Protein 3LDC (pdb70)

Nearest PDB structures (foldseek):
  4hz3-assembly1_B  TM=1.012E+00  e=2.417E-11  Methanothermobacter thermautotrophicus str. Delta H
  3ous-assembly1_A  TM=1.011E+00  e=2.417E-11  Methanothermobacter thermautotrophicus str. Delta H
  3ldc-assembly1_A  TM=1.012E+00  e=2.554E-11  Methanothermobacter thermautotrophicus str. Delta H
  3r65-assembly1_A  TM=1.011E+00  e=2.417E-11  Methanothermobacter thermautotrophicus str. Delta H
  6u6h-assembly1_A  TM=1.012E+00  e=9.119E-11  Methanothermobacter thermautotrophicus

Structure (mmCIF, N/CA/C/O backbone):
data_3LDC
#
_entry.id   3LDC
#
_cell.length_a   63.811
_cell.length_b   63.811
_cell.length_c   44.050
_cell.angle_alpha   90.00
_cell.angle_beta   90.00
_cell.angle_gamma   90.00
#
_symmetry.space_group_name_H-M   'P 4 21 2'
#
loop_
_entity.id
_entity.type
_entity.pdbx_description
1 polymer 'Calcium-gated potassium channel mthK'
2 non-polymer 'POTASSIUM ION'
3 water water
#
loop_
_atom_site.group_PDB
_a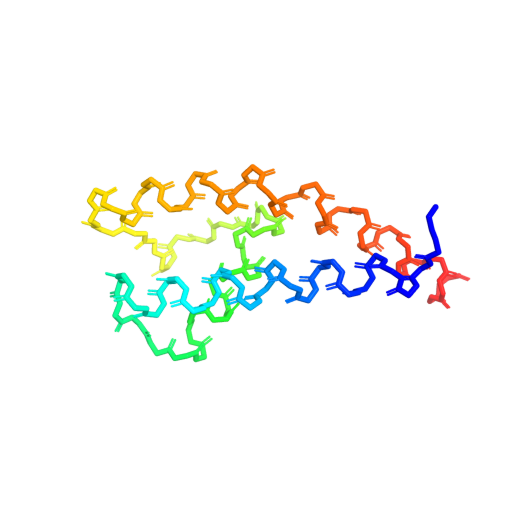tom_site.id
_atom_site.type_symbol
_atom_site.label_atom_id
_atom_site.label_alt_id
_atom_site.label_comp_id
_atom_site.label_asym_id
_atom_site.label_entity_id
_atom_site.label_seq_id
_atom_site.pdbx_PDB_ins_code
_atom_site.Cartn_x
_atom_site.Cartn_y
_atom_site.Cartn_z
_atom_site.occupancy
_atom_site.B_iso_or_equiv
_atom_site.auth_seq_id
_atom_site.auth_comp_id
_atom_site.auth_asym_id
_atom_site.auth_atom_id
_atom_site.pdbx_PDB_model_num
ATOM 1 N N . VAL A 1 1 ? 5.930 18.994 16.467 1.00 38.66 18 VAL A N 1
ATOM 2 C CA . VAL A 1 1 ? 6.380 17.811 15.665 1.00 38.29 18 VAL A CA 1
ATOM 3 C C . VAL A 1 1 ? 7.870 17.945 15.386 1.00 37.13 18 VAL A C 1
ATOM 4 O O . VAL A 1 1 ? 8.339 19.026 14.995 1.00 37.32 18 VAL A O 1
ATOM 8 N N . PRO A 1 2 ? 8.633 16.858 15.611 1.00 35.09 19 PRO A N 1
ATOM 9 C CA . PRO A 1 2 ? 10.069 16.945 15.363 1.00 33.48 19 PRO A CA 1
ATOM 10 C C . PRO A 1 2 ? 10.347 17.375 13.922 1.00 31.42 19 PRO A C 1
ATOM 11 O O . PRO A 1 2 ? 9.663 16.932 12.984 1.00 31.56 19 PRO A O 1
ATOM 15 N N . ALA A 1 3 ? 11.361 18.222 13.769 1.00 30.07 20 ALA A N 1
ATOM 16 C CA . ALA A 1 3 ? 11.701 18.795 12.468 1.00 28.78 20 ALA A CA 1
ATOM 17 C C . ALA A 1 3 ? 11.999 17.701 11.440 1.00 27.42 20 ALA A C 1
ATOM 18 O O . ALA A 1 3 ? 11.642 17.810 10.267 1.00 26.60 20 ALA A O 1
ATOM 20 N N . THR A 1 4 ? 12.657 16.641 11.879 1.00 26.28 21 THR A N 1
ATOM 21 C CA . THR A 1 4 ? 13.036 15.574 10.958 1.00 24.83 21 THR A CA 1
ATOM 22 C C . THR A 1 4 ? 11.813 14.824 10.435 1.00 24.52 21 THR A C 1
ATOM 23 O O . THR A 1 4 ? 11.779 14.423 9.266 1.00 23.99 21 THR A O 1
ATOM 27 N N . ARG A 1 5 ? 10.774 14.692 11.252 1.00 24.58 22 ARG A N 1
ATOM 28 C CA . ARG A 1 5 ? 9.563 14.030 10.782 1.00 24.34 22 ARG A CA 1
ATOM 29 C C . ARG A 1 5 ? 8.864 14.883 9.708 1.00 24.40 22 ARG A C 1
ATOM 30 O O . ARG A 1 5 ? 8.379 14.357 8.712 1.00 24.17 22 ARG A O 1
ATOM 38 N N . ILE A 1 6 ? 8.820 16.197 9.939 1.00 24.05 23 ILE A N 1
ATOM 39 C CA . ILE A 1 6 ? 8.243 17.140 8.967 1.00 24.68 23 ILE A CA 1
ATOM 40 C C . ILE A 1 6 ? 9.031 17.049 7.659 1.00 24.20 23 ILE A C 1
ATOM 41 O O . ILE A 1 6 ? 8.440 17.065 6.566 1.00 23.63 23 ILE A O 1
ATOM 46 N N . LEU A 1 7 ? 10.354 16.936 7.763 1.00 23.45 24 LEU A N 1
ATOM 47 C CA . LEU A 1 7 ? 11.192 16.716 6.569 1.00 24.39 24 LEU A CA 1
ATOM 48 C C . LEU A 1 7 ? 10.744 15.482 5.798 1.00 24.13 24 LEU A C 1
ATOM 49 O O . LEU A 1 7 ? 10.512 15.564 4.585 1.00 23.33 24 LEU A O 1
ATOM 54 N N . LEU A 1 8 ? 10.608 14.337 6.468 1.00 24.11 25 LEU A N 1
ATOM 55 C CA . LEU A 1 8 ? 10.147 13.133 5.784 1.00 23.59 25 LEU A CA 1
ATOM 56 C C . LEU A 1 8 ? 8.783 13.302 5.138 1.00 23.05 25 LEU A C 1
ATOM 57 O O . LEU A 1 8 ? 8.557 12.790 4.027 1.00 22.64 25 LEU A O 1
ATOM 62 N N . LEU A 1 9 ? 7.879 13.998 5.832 1.00 22.72 26 LEU A N 1
ATOM 63 C CA . LEU A 1 9 ? 6.518 14.177 5.308 1.00 22.99 26 LEU A CA 1
ATOM 64 C C . LEU A 1 9 ? 6.525 15.015 4.029 1.00 22.54 26 LEU A C 1
ATOM 65 O O . LEU A 1 9 ? 5.825 14.694 3.062 1.00 21.88 26 LEU A O 1
ATOM 70 N N . VAL A 1 10 ? 7.333 16.077 4.033 1.00 22.33 27 VAL A N 1
ATOM 71 C CA . VAL A 1 10 ? 7.379 16.909 2.829 1.00 23.00 27 VAL A CA 1
ATOM 72 C C . VAL A 1 10 ? 8.074 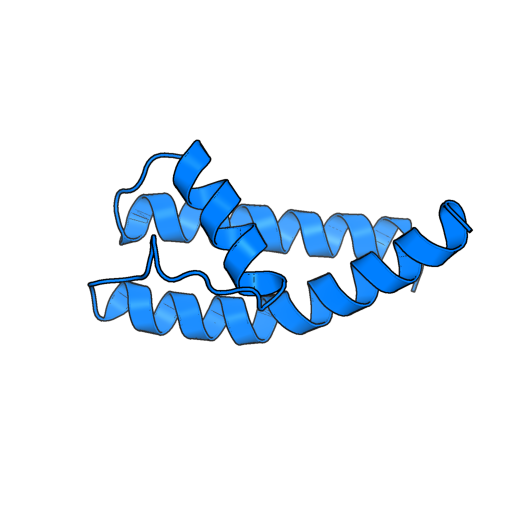16.172 1.693 1.00 22.49 27 VAL A C 1
ATOM 73 O O . VAL A 1 10 ? 7.649 16.287 0.531 1.00 22.92 27 VAL A O 1
ATOM 77 N N . LEU A 1 11 ? 9.091 15.370 1.996 1.00 22.90 28 LEU A N 1
ATOM 78 C CA . LEU A 1 11 ? 9.722 14.557 0.956 1.00 23.08 28 LEU A CA 1
ATOM 79 C C . LEU A 1 11 ? 8.738 13.567 0.350 1.00 22.77 28 LEU A C 1
ATOM 80 O O . LEU A 1 11 ? 8.730 13.354 -0.862 1.00 22.97 28 LEU A O 1
ATOM 85 N N . ALA A 1 12 ? 7.901 12.961 1.185 1.00 21.51 29 ALA A N 1
ATOM 86 C CA . ALA A 1 12 ? 6.900 12.024 0.701 1.00 21.91 29 ALA A CA 1
ATOM 87 C C . ALA A 1 12 ? 5.901 12.717 -0.225 1.00 22.01 29 ALA A C 1
ATOM 88 O O . ALA A 1 12 ? 5.541 12.165 -1.240 1.00 21.72 29 ALA A O 1
ATOM 90 N N . VAL A 1 13 ? 5.498 13.937 0.132 1.00 21.69 30 VAL A N 1
ATOM 91 C CA . VAL A 1 13 ? 4.606 14.725 -0.733 1.00 22.60 30 VAL A CA 1
ATOM 92 C C . VAL A 1 13 ? 5.277 15.021 -2.059 1.00 22.95 30 VAL A C 1
ATOM 93 O O . VAL A 1 13 ? 4.657 14.954 -3.121 1.00 22.34 30 VAL A O 1
ATOM 97 N N . ILE A 1 14 ? 6.556 15.361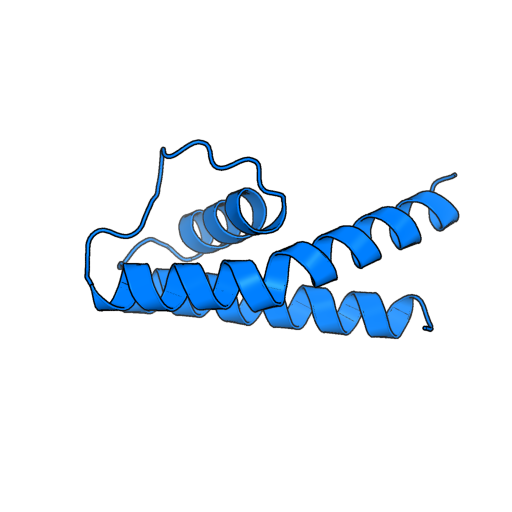 -2.003 1.00 22.89 31 ILE A N 1
ATOM 98 C CA . ILE A 1 14 ? 7.307 15.654 -3.215 1.00 23.88 31 ILE A CA 1
ATOM 99 C C . ILE A 1 14 ? 7.393 14.438 -4.137 1.00 23.23 31 ILE A C 1
ATOM 100 O O . ILE A 1 14 ? 7.186 14.547 -5.359 1.00 23.10 31 ILE A O 1
ATOM 105 N N . ILE A 1 15 ? 7.677 13.270 -3.574 1.00 22.84 32 ILE A N 1
ATOM 106 C CA . ILE A 1 15 ? 7.687 12.038 -4.366 1.00 22.79 32 ILE A CA 1
ATOM 107 C C . ILE A 1 15 ? 6.312 11.754 -4.991 1.00 22.66 32 ILE A C 1
ATOM 108 O O . ILE A 1 15 ? 6.193 11.472 -6.184 1.00 22.31 32 ILE A O 1
ATOM 113 N N . TYR A 1 16 ? 5.273 11.847 -4.172 1.00 23.21 33 TYR A N 1
ATOM 114 C CA . TYR A 1 16 ? 3.898 11.666 -4.637 1.00 23.26 33 TYR A CA 1
ATOM 115 C C . TYR A 1 16 ? 3.552 12.608 -5.787 1.00 22.96 33 TYR A C 1
ATOM 116 O O . TYR A 1 16 ? 3.043 12.175 -6.846 1.00 23.09 33 TYR A O 1
ATOM 125 N N . GLY A 1 17 ? 3.816 13.899 -5.606 1.00 21.71 34 GLY A N 1
ATOM 126 C CA . GLY A 1 17 ? 3.482 14.842 -6.662 1.00 22.15 34 GLY A CA 1
ATOM 127 C C . GLY A 1 17 ? 4.286 14.615 -7.927 1.00 21.51 34 GLY A C 1
ATOM 128 O O . GLY A 1 17 ? 3.761 14.754 -9.044 1.00 22.29 34 GLY A O 1
ATOM 129 N N . THR A 1 18 ? 5.580 14.330 -7.780 1.00 21.60 35 THR A N 1
ATOM 130 C CA . THR A 1 18 ? 6.457 14.228 -8.955 1.00 21.51 35 THR A CA 1
ATOM 131 C C . THR A 1 18 ? 6.110 12.997 -9.780 1.00 22.02 35 THR A C 1
ATOM 132 O O . THR A 1 18 ? 5.935 13.056 -11.010 1.00 21.84 35 THR A O 1
ATOM 136 N N . ALA A 1 19 ? 6.004 11.858 -9.096 1.00 22.19 36 ALA A N 1
ATOM 137 C CA . ALA A 1 19 ? 5.633 10.630 -9.797 1.00 22.50 36 ALA A CA 1
ATOM 138 C C . ALA A 1 19 ? 4.250 10.719 -10.452 1.00 22.63 36 ALA A C 1
ATOM 139 O O . ALA A 1 19 ? 4.064 10.313 -11.596 1.00 23.22 36 ALA A O 1
ATOM 141 N N . GLY A 1 20 ? 3.284 11.265 -9.728 1.00 22.71 37 GLY A N 1
ATOM 142 C CA . GLY A 1 20 ? 1.941 11.440 -10.263 1.00 21.83 37 GLY A CA 1
ATOM 143 C C . GLY A 1 20 ? 1.912 12.294 -11.512 1.00 21.94 37 GLY A C 1
ATOM 144 O O . GLY A 1 20 ? 1.331 11.903 -12.530 1.00 22.48 37 GLY A O 1
ATOM 145 N N . PHE A 1 21 ? 2.556 13.464 -11.467 1.00 21.86 38 PHE A N 1
ATOM 146 C CA . PHE A 1 21 ? 2.528 14.335 -12.636 1.00 21.37 38 PHE A CA 1
ATOM 147 C C . PHE A 1 21 ? 3.250 13.690 -13.813 1.00 21.88 38 PHE A C 1
ATOM 148 O O . PHE A 1 21 ? 2.801 13.779 -14.956 1.00 22.22 38 PHE A O 1
ATOM 156 N N . HIS A 1 22 ? 4.375 13.031 -13.539 1.00 21.93 39 HIS A N 1
ATOM 157 C CA . HIS A 1 22 ? 5.116 12.351 -14.590 1.00 22.79 39 HIS A CA 1
ATOM 158 C C . HIS A 1 22 ? 4.271 11.280 -15.269 1.00 23.53 39 HIS A C 1
ATOM 159 O O . HIS A 1 22 ? 4.177 11.224 -16.498 1.00 23.66 39 HIS A O 1
ATOM 166 N N . PHE A 1 23 ? 3.600 10.463 -14.479 1.00 24.42 40 PHE A N 1
ATOM 167 C CA . PHE A 1 23 ? 2.857 9.358 -15.085 1.00 25.13 40 PHE A CA 1
ATOM 168 C C . PHE A 1 23 ? 1.526 9.768 -15.687 1.00 26.01 40 PHE A C 1
ATOM 169 O O . PHE A 1 23 ? 1.141 9.270 -16.755 1.00 26.54 40 PHE A O 1
ATOM 177 N N . ILE A 1 24 ? 0.835 10.693 -15.031 1.00 25.88 41 ILE A N 1
ATOM 178 C CA . ILE A 1 24 ? -0.482 11.118 -15.505 1.00 25.50 41 ILE A CA 1
ATOM 179 C C . ILE A 1 24 ? -0.386 12.109 -16.662 1.00 25.72 41 ILE A C 1
ATOM 180 O O . ILE A 1 24 ? -1.129 11.989 -17.645 1.00 25.84 41 ILE A O 1
ATOM 185 N N . GLU A 1 25 ? 0.514 13.085 -16.551 1.00 25.27 42 GLU A N 1
ATOM 186 C CA . GLU A 1 25 ? 0.625 14.159 -17.549 1.00 25.36 42 GLU A CA 1
ATOM 187 C C . GLU A 1 25 ? 1.781 13.986 -18.544 1.00 25.91 42 GLU A C 1
ATOM 188 O O . GLU A 1 25 ? 1.834 14.666 -19.579 1.00 26.72 42 GLU A O 1
ATOM 194 N N . GLY A 1 26 ? 2.701 13.076 -18.251 1.00 26.28 43 GLY A N 1
ATOM 195 C CA . GLY A 1 26 ? 3.701 12.684 -19.224 1.00 26.64 43 GLY A CA 1
ATOM 196 C C . GLY A 1 26 ? 4.865 13.640 -19.340 1.00 26.76 43 GLY A C 1
ATOM 197 O O . GLY A 1 26 ? 5.631 13.551 -20.290 1.00 28.84 43 GLY A O 1
ATOM 198 N N . GLU A 1 27 ? 5.014 14.562 -18.391 1.00 25.79 44 GLU A N 1
ATOM 199 C CA . GLU A 1 27 ? 6.187 15.426 -18.378 1.00 25.07 44 GLU A CA 1
ATOM 200 C C . GLU A 1 27 ? 7.387 14.714 -17.776 1.00 23.75 44 GLU A C 1
ATOM 201 O O . GLU A 1 27 ? 7.233 13.732 -17.025 1.00 24.66 44 GLU A O 1
ATOM 207 N N . SER A 1 28 ? 8.578 15.224 -18.081 1.00 23.83 45 SER A N 1
ATOM 208 C CA . SER A 1 28 ? 9.832 14.611 -17.609 1.00 23.01 45 SER A CA 1
ATOM 209 C C . SER A 1 28 ? 9.900 14.607 -16.089 1.00 23.22 45 SER A C 1
ATOM 210 O O . SER A 1 28 ? 9.199 15.382 -15.412 1.00 23.19 45 SER A O 1
ATOM 213 N N . TRP A 1 29 ? 10.769 13.767 -15.531 1.00 22.52 46 TRP A N 1
ATOM 214 C CA . TRP A 1 29 ? 10.929 13.739 -14.082 1.00 22.66 46 TRP A CA 1
ATOM 215 C C . TRP A 1 29 ? 11.340 15.098 -13.544 1.00 22.86 46 TRP A C 1
ATOM 216 O O . TRP A 1 29 ? 10.805 15.548 -12.528 1.00 22.33 46 TRP A O 1
ATOM 227 N N . THR A 1 30 ? 12.268 15.770 -14.219 1.00 23.38 47 THR A N 1
ATOM 228 C CA . THR A 1 30 ? 12.716 17.095 -13.766 1.00 23.99 47 THR A CA 1
ATOM 229 C C . THR A 1 30 ? 11.592 18.125 -13.814 1.00 22.93 47 THR A C 1
ATOM 230 O O . THR A 1 30 ? 11.378 18.857 -12.856 1.00 22.96 47 THR A O 1
ATOM 234 N N . VAL A 1 31 ? 10.878 18.186 -14.928 1.00 21.94 48 VAL A N 1
ATOM 235 C CA . VAL A 1 31 ? 9.749 19.136 -15.008 1.00 21.54 48 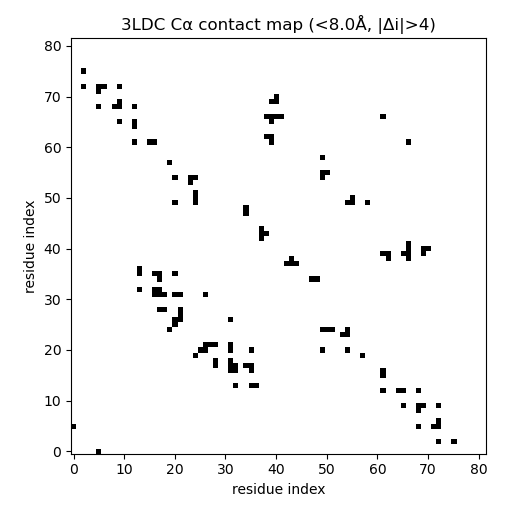VAL A CA 1
ATOM 236 C C . VAL A 1 31 ? 8.717 18.805 -13.944 1.00 20.63 48 VAL A C 1
ATOM 237 O O . VAL A 1 31 ? 8.126 19.714 -13.330 1.00 20.75 48 VAL A O 1
ATOM 241 N N . SER A 1 32 ? 8.460 17.515 -13.724 1.00 19.94 49 SER A N 1
ATOM 242 C CA . SER A 1 32 ? 7.459 17.094 -12.742 1.00 19.61 49 SER A CA 1
ATOM 243 C C . SER A 1 32 ? 7.839 17.489 -11.313 1.00 20.57 49 SER A C 1
ATOM 244 O O . SER A 1 32 ? 6.978 17.883 -10.523 1.00 20.38 49 SER A O 1
ATOM 247 N N . LEU A 1 33 ? 9.128 17.387 -10.991 1.00 19.54 50 LEU A N 1
ATOM 248 C CA . LEU A 1 33 ? 9.628 17.803 -9.680 1.00 19.52 50 LEU A CA 1
ATOM 249 C C . LEU A 1 33 ? 9.456 19.321 -9.499 1.00 19.80 50 LEU A C 1
ATOM 250 O O . LEU A 1 33 ? 8.974 19.809 -8.464 1.00 19.47 50 LEU A O 1
ATOM 255 N N . TYR A 1 34 ? 9.885 20.059 -10.508 1.00 19.19 51 TYR A N 1
ATOM 256 C CA . TYR A 1 34 ? 9.717 21.519 -10.517 1.00 19.14 51 TYR A CA 1
ATOM 257 C C . TYR A 1 34 ? 8.241 21.917 -10.369 1.00 18.66 51 TYR A C 1
ATOM 258 O O . TYR A 1 34 ? 7.912 22.774 -9.541 1.00 18.90 51 TYR A O 1
ATOM 267 N N . TRP A 1 35 ? 7.355 21.271 -11.140 1.00 18.47 52 TRP A N 1
ATOM 268 C CA . TRP A 1 35 ? 5.919 21.560 -11.064 1.00 18.02 52 TRP A CA 1
ATOM 269 C C . TRP A 1 35 ? 5.394 21.271 -9.660 1.00 18.50 52 TRP A C 1
ATOM 270 O O . TRP A 1 35 ? 4.576 22.023 -9.113 1.00 17.82 52 TRP A O 1
ATOM 281 N N . THR A 1 36 ? 5.855 20.167 -9.064 1.00 18.44 53 THR A N 1
ATOM 282 C CA . THR A 1 36 ? 5.415 19.850 -7.715 1.00 18.70 53 THR A CA 1
ATOM 283 C C . THR A 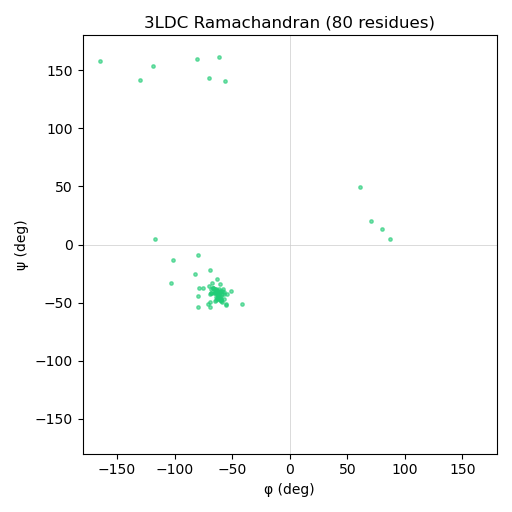1 36 ? 5.788 20.947 -6.712 1.00 19.29 53 THR A C 1
ATOM 284 O O . THR A 1 36 ? 4.945 21.380 -5.914 1.00 19.90 53 THR A O 1
ATOM 288 N N . PHE A 1 37 ? 7.030 21.442 -6.770 1.00 18.66 54 PHE A N 1
ATOM 289 C CA . PHE A 1 37 ? 7.426 22.534 -5.863 1.00 18.57 54 PHE A CA 1
ATOM 290 C C . PHE A 1 37 ? 6.607 23.787 -6.122 1.00 18.44 54 PHE A C 1
ATOM 291 O O . PHE A 1 37 ? 6.143 24.453 -5.195 1.00 19.87 54 PHE A O 1
ATOM 299 N N . VAL A 1 38 ? 6.461 24.135 -7.397 1.00 17.67 55 VAL A N 1
ATOM 300 C CA . VAL A 1 38 ? 5.725 25.355 -7.763 1.00 18.33 55 VAL A CA 1
ATOM 301 C C . VAL A 1 38 ? 4.280 25.291 -7.275 1.00 18.86 55 VAL A C 1
ATOM 302 O O . VAL A 1 38 ? 3.671 26.302 -6.944 1.00 18.69 55 VAL A O 1
ATOM 306 N N . THR A 1 39 ? 3.728 24.085 -7.281 1.00 18.68 56 THR A N 1
ATOM 307 C CA . THR A 1 39 ? 2.342 23.883 -6.897 1.00 18.74 56 THR A CA 1
ATOM 308 C C . THR A 1 39 ? 2.195 23.868 -5.378 1.00 18.56 56 THR A C 1
ATOM 309 O O . THR A 1 39 ? 1.370 24.609 -4.819 1.00 18.42 56 THR A O 1
ATOM 313 N N . ILE A 1 40 ? 2.955 23.035 -4.677 1.00 18.03 57 ILE A N 1
ATOM 314 C CA . ILE A 1 40 ? 2.762 22.965 -3.225 1.00 18.31 57 ILE A CA 1
ATOM 315 C C . ILE A 1 40 ? 3.207 24.236 -2.483 1.00 18.17 57 ILE A C 1
ATOM 316 O O . ILE A 1 40 ? 2.759 24.467 -1.359 1.00 18.99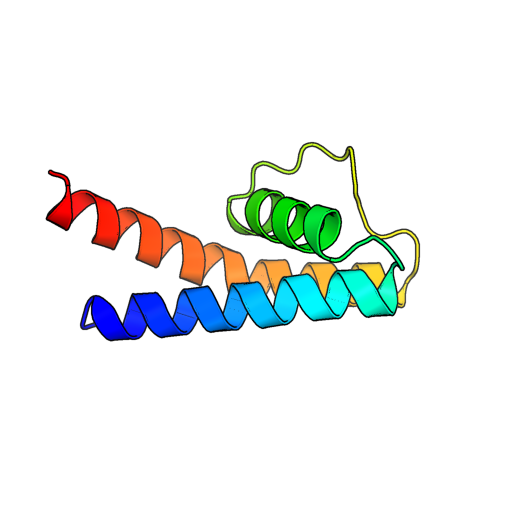 57 ILE A O 1
ATOM 321 N N . ALA A 1 41 ? 4.089 25.039 -3.102 1.00 18.52 58 ALA A N 1
ATOM 322 C CA . ALA A 1 41 ? 4.458 26.349 -2.540 1.00 18.26 58 ALA A CA 1
ATOM 323 C C . ALA A 1 41 ? 3.400 27.406 -2.843 1.00 17.87 58 ALA A C 1
ATOM 324 O O . ALA A 1 41 ? 3.490 28.516 -2.342 1.00 18.85 58 ALA A O 1
ATOM 326 N N . THR A 1 42 ? 2.438 27.049 -3.700 1.00 17.94 59 THR A N 1
ATOM 327 C CA . THR A 1 42 ? 1.358 27.911 -4.164 1.00 17.86 59 THR A CA 1
ATOM 328 C C . THR A 1 42 ? 1.846 29.020 -5.100 1.00 17.46 59 THR A C 1
ATOM 329 O O . THR A 1 42 ? 1.127 30.028 -5.307 1.00 17.89 59 THR A O 1
ATOM 333 N N . VAL A 1 43 ? 3.017 28.856 -5.708 1.00 17.22 60 VAL A N 1
ATOM 334 C CA . VAL A 1 43 ? 3.499 29.801 -6.719 1.00 17.68 60 VAL A CA 1
ATOM 335 C C . VAL A 1 43 ? 2.655 29.725 -8.007 1.00 18.07 60 VAL A C 1
ATOM 336 O O . VAL A 1 43 ? 2.062 30.745 -8.466 1.00 16.60 60 VAL A O 1
ATOM 340 N N . GLY A 1 44 ? 2.510 28.528 -8.568 1.00 18.92 61 GLY A N 1
ATOM 341 C CA . GLY A 1 44 ? 1.562 28.303 -9.684 1.00 18.02 61 GLY A CA 1
ATOM 342 C C . GLY A 1 44 ? 1.815 29.098 -10.962 1.00 17.89 61 GLY A C 1
ATOM 343 O O . GLY A 1 44 ? 0.904 29.803 -11.466 1.00 17.36 61 GLY A O 1
ATOM 344 N N . TYR A 1 45 ? 3.043 29.103 -11.474 1.00 17.85 62 TYR A N 1
ATOM 345 C CA . TYR A 1 45 ? 3.329 29.831 -12.710 1.00 17.47 62 TYR A CA 1
ATOM 346 C C . TYR A 1 45 ? 2.366 29.490 -13.849 1.00 16.69 62 TYR A C 1
ATOM 347 O O . TYR A 1 45 ? 1.927 30.408 -14.575 1.00 17.60 62 TYR A O 1
ATOM 356 N N . GLY A 1 46 ? 2.008 28.217 -13.991 1.00 17.28 63 GLY A N 1
ATOM 357 C CA . GLY A 1 46 ? 1.122 27.828 -15.084 1.00 17.84 63 GLY A CA 1
ATOM 358 C C . GLY A 1 46 ? 1.855 27.509 -16.370 1.00 18.39 63 GLY A C 1
ATOM 359 O O . GLY A 1 46 ? 1.220 27.205 -17.377 1.00 20.45 63 GLY A O 1
ATOM 360 N N . ASP A 1 47 ? 3.194 27.527 -16.331 1.00 18.09 64 ASP A N 1
ATOM 361 C CA . ASP A 1 47 ? 3.953 27.008 -17.463 1.00 18.86 64 ASP A CA 1
ATOM 362 C C . ASP A 1 47 ? 3.691 25.504 -17.657 1.00 18.98 64 ASP A C 1
ATOM 363 O O . ASP A 1 47 ? 3.786 24.990 -18.792 1.00 21.53 64 ASP A O 1
ATOM 368 N N . TYR A 1 48 ? 3.401 24.799 -16.567 1.00 18.44 65 TYR A N 1
ATOM 369 C CA . TYR A 1 48 ? 2.967 23.415 -16.582 1.00 18.56 65 TYR A CA 1
ATOM 370 C C . TYR A 1 48 ? 1.732 23.314 -15.727 1.00 18.34 65 TYR A C 1
ATOM 371 O O . TYR A 1 48 ? 1.630 23.924 -14.684 1.00 18.96 65 TYR A O 1
ATOM 380 N N . SER A 1 49 ? 0.788 22.493 -16.184 1.00 19.60 66 SER A N 1
ATOM 381 C CA . SER A 1 49 ? -0.482 22.307 -15.472 1.00 20.02 66 SER A CA 1
ATOM 382 C C . SER A 1 49 ? -1.130 21.036 -16.049 1.00 19.82 66 SER A C 1
ATOM 383 O O . SER A 1 49 ? -0.805 20.630 -17.168 1.00 21.63 66 SER A O 1
ATOM 386 N N . PRO A 1 50 ? -2.036 20.393 -15.291 1.00 19.49 67 PRO A N 1
ATOM 387 C CA . PRO A 1 50 ? -2.667 19.194 -15.884 1.00 20.49 67 PRO A CA 1
ATOM 388 C C . PRO A 1 50 ? -3.624 19.501 -17.020 1.00 21.87 67 PRO A C 1
ATOM 389 O O . PRO A 1 50 ? -4.362 20.501 -16.978 1.00 21.76 67 PRO A O 1
ATOM 393 N N . HIS A 1 51 ? -3.623 18.627 -18.022 1.00 22.48 68 HIS A N 1
ATOM 394 C CA . HIS A 1 51 ? -4.526 18.795 -19.167 1.00 23.61 68 HIS A CA 1
ATOM 395 C C . HIS A 1 51 ? -5.511 17.663 -19.303 1.00 24.87 68 HIS A C 1
ATOM 396 O O . HIS A 1 51 ? -6.248 17.625 -20.287 1.00 26.14 68 HIS A O 1
ATOM 403 N N . THR A 1 52 ? -5.510 16.741 -18.345 1.00 24.25 69 THR A N 1
ATOM 404 C CA . THR A 1 52 ? -6.465 15.628 -18.365 1.00 24.31 69 THR A CA 1
ATOM 405 C C . THR A 1 52 ? -7.351 15.686 -17.123 1.00 24.60 69 THR A C 1
ATOM 406 O O . THR A 1 52 ? -6.929 16.202 -16.091 1.00 23.05 69 THR A O 1
ATOM 410 N N . PRO A 1 53 ? -8.580 15.141 -17.193 1.00 24.28 70 PRO A N 1
ATOM 411 C CA . PRO A 1 53 ? -9.392 15.060 -15.984 1.00 24.31 70 PRO A CA 1
ATOM 412 C C . PRO A 1 53 ? -8.700 14.347 -14.826 1.00 23.87 70 PRO A C 1
ATOM 413 O O . PRO A 1 53 ? -8.802 14.807 -13.684 1.00 24.25 70 PRO A O 1
ATOM 417 N N . LEU A 1 54 ? -8.007 13.230 -15.081 1.00 23.43 71 LEU A N 1
ATOM 418 C CA . LEU A 1 54 ? -7.304 12.534 -13.996 1.00 23.17 71 LEU A CA 1
ATOM 419 C C . LEU A 1 54 ? -6.246 13.457 -13.389 1.00 22.20 71 LEU A C 1
ATOM 420 O O . LEU A 1 54 ? -6.054 13.474 -12.169 1.00 21.90 71 LEU A O 1
ATOM 425 N N . GLY A 1 55 ? -5.585 14.235 -14.246 1.00 21.56 72 GLY A N 1
ATOM 426 C CA . GLY A 1 55 ? -4.504 15.122 -13.782 1.00 21.09 72 GLY A CA 1
ATOM 427 C C . GLY A 1 55 ? -5.092 16.228 -12.943 1.00 20.70 72 GLY A C 1
ATOM 428 O O . GLY A 1 55 ? -4.482 16.635 -11.946 1.00 20.77 72 GLY A O 1
ATOM 429 N N . MET A 1 56 ? -6.254 16.732 -13.345 1.00 20.58 73 MET A N 1
ATOM 430 C CA . MET A 1 56 ? -6.939 17.743 -12.549 1.00 20.74 73 MET A CA 1
ATOM 431 C C . MET A 1 56 ? -7.333 17.226 -11.159 1.00 21.97 73 MET A C 1
ATOM 432 O O . MET A 1 56 ? -7.101 17.893 -10.141 1.00 22.56 73 MET A O 1
ATOM 437 N N . TYR A 1 57 ? -7.929 16.036 -11.100 1.00 22.39 74 TYR A N 1
ATOM 438 C CA . TYR A 1 57 ? -8.245 15.435 -9.816 1.00 23.23 74 TYR A CA 1
ATOM 439 C C . TYR A 1 57 ? -6.988 15.216 -8.971 1.00 22.45 74 TYR A C 1
ATOM 440 O O . TYR A 1 57 ? -6.959 15.547 -7.776 1.00 22.71 74 TYR A O 1
ATOM 449 N N . PHE A 1 58 ? -5.957 14.647 -9.583 1.00 21.63 75 PHE A N 1
ATOM 450 C CA . PHE A 1 58 ? -4.696 14.429 -8.886 1.00 22.38 75 PHE A CA 1
ATOM 451 C C . PHE A 1 58 ? -4.141 15.748 -8.341 1.00 21.73 75 PHE A C 1
ATOM 452 O O . PHE A 1 58 ? -3.667 15.800 -7.199 1.00 21.71 75 PHE A O 1
ATOM 460 N N . THR A 1 59 ? -4.209 16.808 -9.141 1.00 20.83 76 THR A N 1
ATOM 461 C CA . THR A 1 59 ? -3.667 18.087 -8.710 1.00 21.17 76 THR A CA 1
ATOM 462 C C . THR A 1 59 ? -4.420 18.610 -7.496 1.00 20.38 76 THR A C 1
ATOM 463 O O . THR A 1 59 ? -3.796 19.149 -6.566 1.00 21.36 76 THR A O 1
ATOM 467 N N . CYS A 1 60 ? -5.753 18.446 -7.465 1.00 21.67 77 CYS A N 1
ATOM 468 C CA . CYS A 1 60 ? -6.515 18.868 -6.292 1.00 21.93 77 CYS A CA 1
ATOM 469 C C . CYS A 1 60 ? -6.086 18.089 -5.042 1.00 21.67 77 CYS A C 1
ATOM 470 O O . CYS A 1 60 ? -5.974 18.672 -3.950 1.00 21.67 77 CYS A O 1
ATOM 473 N N . THR A 1 61 ? -5.827 16.781 -5.196 1.00 22.21 78 THR A N 1
ATOM 474 C CA . THR A 1 61 ? -5.328 15.987 -4.067 1.00 22.74 78 THR A CA 1
ATOM 475 C C . THR A 1 61 ? -3.961 16.459 -3.579 1.00 22.26 78 THR A C 1
ATOM 476 O O . THR A 1 61 ? -3.745 16.561 -2.364 1.00 22.60 78 THR A O 1
ATOM 480 N N . LEU A 1 62 ? -3.055 16.773 -4.509 1.00 21.50 79 LEU A N 1
ATOM 481 C CA . LEU A 1 62 ? -1.725 17.283 -4.152 1.00 21.73 79 LEU A CA 1
ATOM 482 C C . LEU A 1 62 ? -1.830 18.634 -3.437 1.00 22.21 79 LEU A C 1
ATOM 483 O O . LEU A 1 62 ? -1.092 18.905 -2.469 1.00 22.50 79 LEU A O 1
ATOM 488 N N . ILE A 1 63 ? -2.750 19.473 -3.900 1.00 22.25 80 ILE A N 1
ATOM 489 C CA . ILE A 1 63 ? -2.981 20.788 -3.290 1.00 23.00 80 ILE A CA 1
ATOM 490 C C . ILE A 1 63 ? -3.384 20.593 -1.827 1.00 23.45 80 ILE A C 1
ATOM 491 O O . ILE A 1 63 ? -2.783 21.189 -0.921 1.00 24.05 80 ILE A O 1
ATOM 496 N N . VAL A 1 64 ? -4.344 19.704 -1.596 1.00 23.87 81 VAL A N 1
ATOM 497 C CA . VAL A 1 64 ? -4.8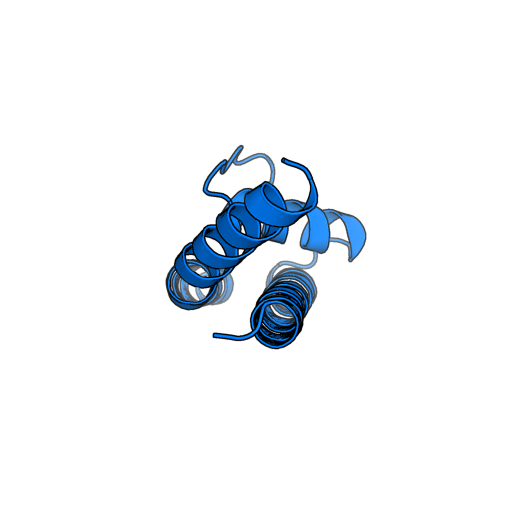69 19.471 -0.244 1.00 24.86 81 VAL A CA 1
ATOM 498 C C . VAL A 1 64 ? -3.830 18.808 0.662 1.00 25.23 81 VAL A C 1
ATOM 499 O O . VAL A 1 64 ? -3.701 19.187 1.838 1.00 27.12 81 VAL A O 1
ATOM 503 N N . LEU A 1 65 ? -3.095 17.830 0.134 1.00 24.85 82 LEU A N 1
ATOM 504 C CA . LEU A 1 65 ? -2.127 17.082 0.951 1.00 25.94 82 LEU A CA 1
ATOM 505 C C . LEU A 1 65 ? -0.807 17.830 1.084 1.00 25.87 82 LEU A C 1
ATOM 506 O O . LEU A 1 65 ? -0.045 17.611 2.039 1.00 26.78 82 LEU A O 1
ATOM 511 N N . GLY A 1 66 ? -0.501 18.692 0.121 1.00 23.67 83 GLY A N 1
ATOM 512 C CA . GLY A 1 66 ? 0.854 19.233 0.029 1.00 23.37 83 GLY A CA 1
ATOM 513 C C . GLY A 1 66 ? 1.069 20.649 0.519 1.00 23.49 83 GLY A C 1
ATOM 514 O O . GLY A 1 66 ? 2.136 20.983 1.022 1.00 23.32 83 GLY A O 1
ATOM 515 N N . ILE A 1 67 ? 0.076 21.523 0.362 1.00 22.34 84 ILE A N 1
ATOM 516 C CA . ILE A 1 67 ? 0.277 22.932 0.701 1.00 23.79 84 ILE A CA 1
ATOM 517 C C . ILE A 1 67 ? 0.526 23.127 2.199 1.00 23.36 84 ILE A C 1
ATOM 518 O O . ILE A 1 67 ? 1.391 23.906 2.603 1.00 24.31 84 ILE A O 1
ATOM 523 N N . GLY A 1 68 ? -0.228 22.419 3.032 1.00 23.74 85 GLY A N 1
ATOM 524 C CA . GLY A 1 68 ? -0.063 22.554 4.475 1.00 23.74 85 GLY A CA 1
ATOM 525 C C . GLY A 1 68 ? 1.268 21.970 4.925 1.00 23.59 85 GLY A C 1
ATOM 526 O O . GLY A 1 68 ? 1.998 22.566 5.730 1.00 24.30 85 GLY A O 1
ATOM 527 N N . THR A 1 69 ? 1.593 20.815 4.353 1.00 23.79 86 THR A N 1
ATOM 528 C CA . THR A 1 69 ? 2.838 20.127 4.672 1.00 23.87 86 THR A CA 1
ATOM 529 C C . THR A 1 69 ? 4.035 20.993 4.297 1.00 23.32 86 THR A C 1
ATOM 530 O O . THR A 1 69 ? 4.981 21.137 5.059 1.00 23.92 86 THR A O 1
ATOM 534 N N . PHE A 1 70 ? 4.000 21.575 3.099 1.00 22.81 87 PHE A N 1
ATOM 535 C CA . PHE A 1 70 ? 5.091 22.448 2.700 1.00 23.32 87 PHE A CA 1
ATOM 536 C C . PHE A 1 70 ? 5.190 23.680 3.593 1.00 23.12 87 PHE A C 1
ATOM 537 O O . PHE A 1 70 ? 6.305 24.120 3.943 1.00 22.85 87 PHE A O 1
ATOM 545 N N . ALA A 1 71 ? 4.039 24.256 3.950 1.00 23.49 88 ALA A N 1
ATOM 546 C CA . ALA A 1 71 ? 4.032 25.453 4.804 1.00 24.30 88 ALA A CA 1
ATOM 547 C C . ALA A 1 71 ? 4.690 25.173 6.149 1.00 25.57 88 ALA A C 1
ATOM 548 O O . ALA A 1 71 ? 5.514 25.966 6.614 1.00 26.43 88 ALA A O 1
ATOM 550 N N . VAL A 1 72 ? 4.354 24.034 6.752 1.00 26.00 89 VAL A N 1
ATOM 551 C CA . VAL A 1 72 ? 4.938 23.666 8.054 1.00 27.17 89 VAL A CA 1
ATOM 552 C C . VAL A 1 72 ? 6.430 23.398 7.896 1.00 27.71 89 VAL A C 1
ATOM 553 O O . VAL A 1 72 ? 7.225 23.768 8.757 1.00 27.62 89 VAL A O 1
ATOM 557 N N . ALA A 1 73 ? 6.822 22.790 6.780 1.00 26.80 90 ALA A N 1
ATOM 558 C CA . ALA A 1 73 ? 8.239 22.521 6.519 1.00 28.27 90 ALA A CA 1
ATOM 559 C C . ALA A 1 73 ? 9.086 23.782 6.371 1.00 29.32 90 ALA A C 1
ATOM 560 O O . ALA A 1 73 ? 10.178 23.868 6.949 1.00 29.50 90 ALA A O 1
ATOM 562 N N . VAL A 1 74 ? 8.598 24.760 5.608 1.00 31.48 91 VAL A N 1
ATOM 563 C CA . VAL A 1 74 ? 9.374 25.987 5.440 1.00 33.93 91 VAL A CA 1
ATOM 564 C C . VAL A 1 74 ? 9.513 26.742 6.761 1.00 35.27 91 VAL A C 1
ATOM 565 O O . VAL A 1 74 ? 10.586 27.275 7.054 1.00 35.92 91 VAL A O 1
ATOM 569 N N . GLU A 1 75 ? 8.460 26.764 7.573 1.00 36.58 92 GLU A N 1
ATOM 570 C CA . GLU A 1 75 ? 8.549 27.478 8.834 1.00 39.05 92 GLU A CA 1
ATOM 571 C C . GLU A 1 75 ? 9.539 26.804 9.781 1.00 39.96 92 GLU A C 1
ATOM 572 O O . GLU A 1 75 ? 10.277 27.495 10.489 1.00 40.60 92 GLU A O 1
ATOM 578 N N . ARG A 1 76 ? 9.578 25.469 9.777 1.00 41.24 93 ARG A N 1
ATOM 579 C CA . ARG A 1 76 ? 10.578 24.733 10.578 1.00 42.33 93 ARG A CA 1
ATOM 580 C C . ARG A 1 76 ? 12.001 24.963 10.075 1.00 43.11 93 ARG A C 1
ATOM 581 O O . ARG A 1 76 ? 12.931 25.061 10.877 1.00 42.74 93 ARG A O 1
ATOM 589 N N . LEU A 1 77 ? 12.170 25.055 8.759 1.00 44.20 94 LEU A N 1
ATOM 590 C CA . LEU A 1 77 ? 13.474 25.348 8.171 1.00 45.76 94 LEU A CA 1
ATOM 591 C C . LEU A 1 77 ? 13.967 26.721 8.612 1.00 47.20 94 LEU A C 1
ATOM 592 O O . LEU A 1 77 ? 15.134 26.870 8.984 1.00 47.00 94 LEU A O 1
ATOM 597 N N . LEU A 1 78 ? 13.067 27.707 8.585 1.00 49.02 95 LEU A N 1
ATOM 598 C CA . LEU A 1 78 ? 13.351 29.063 9.076 1.00 51.05 95 LEU A CA 1
ATOM 599 C C . LEU A 1 78 ? 14.145 29.037 10.381 1.00 52.36 95 LEU A C 1
ATOM 600 O O . LEU A 1 78 ? 15.181 29.695 10.498 1.00 52.73 95 LEU A O 1
ATOM 605 N N . GLU A 1 79 ? 13.651 28.261 11.346 1.00 53.80 96 GLU A N 1
ATOM 606 C CA . GLU A 1 79 ? 14.241 28.166 12.685 1.00 55.11 96 GLU A CA 1
ATOM 607 C C . GLU A 1 79 ? 15.709 27.728 12.701 1.00 55.75 96 GLU A C 1
ATOM 608 O O . GLU A 1 79 ? 16.511 28.271 13.459 1.00 55.94 96 GLU A O 1
ATOM 614 N N . PHE A 1 80 ? 16.057 26.767 11.851 1.00 56.70 97 PHE A N 1
ATOM 615 C CA . PHE A 1 80 ? 17.430 26.261 11.771 1.00 57.80 97 PHE A CA 1
ATOM 616 C C . PHE A 1 80 ? 18.390 27.202 11.059 1.00 58.27 97 PHE A C 1
ATOM 617 O O . PHE A 1 80 ? 19.553 27.316 11.453 1.00 58.47 97 PHE A O 1
ATOM 625 N N . LEU A 1 81 ? 17.906 27.866 10.012 1.00 58.77 98 LEU A N 1
ATOM 626 C CA . LEU A 1 81 ? 18.681 28.900 9.333 1.0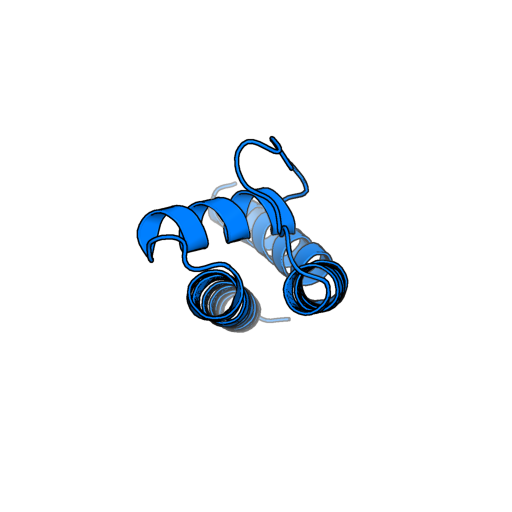0 59.24 98 LEU A CA 1
ATOM 627 C C . LEU A 1 81 ? 18.800 30.145 10.222 1.00 59.42 98 LEU A C 1
ATOM 628 O O . LEU A 1 81 ? 19.903 30.651 10.443 1.00 59.68 98 LEU A O 1
ATOM 633 N N . ILE A 1 82 ? 17.662 30.621 10.729 1.00 59.58 99 ILE A N 1
ATOM 634 C CA . ILE A 1 82 ? 17.617 31.782 11.618 1.00 59.72 99 ILE A CA 1
ATOM 635 C C . ILE A 1 82 ? 17.643 31.311 13.070 1.00 59.80 99 ILE A C 1
ATOM 636 O O . ILE A 1 82 ? 18.539 31.672 13.833 1.00 59.89 99 ILE A O 1
#

B-factor: mean 28.61, std 11.89, range [15.94, 85.51]

Sequence (82 aa):
VPATRILLLVLAVIIYGTAGFHFIEGESWTVSLYWTFVTIATVGYGDYSPHTPLGMYFTCTLIVLGIGTFAVAVERLLEFLI

Organism: Methanothermobacter thermautotrophicus (strain ATCC 29096 / DSM 1053 / JCM 10044 / NBRC 100330 / Delta H) (NCBI:txid187420)

InterPro domains:
  IPR003148 Regulator of K+ conductance, N-terminal lobe [PF02254] (118-231)
  IPR003148 Regulator of K+ conductance, N-terminal lobe [PS51201] (115-230)
  IPR006037 Regulator of K+ conductance, C-terminal [PF02080] (264-334)
  IPR006037 Regulator of K+ conductance, C-terminal [PS51202] (252-336)
  IPR013099 Potassium channel domain [PF07885] (26-99)
  IPR036291 NAD(P)-binding domain superfamily [SSF51735] (117-243)
  IPR036721 Regulator of K+ conductance, C-terminal domain superfamily [G3DSA:3.30.70.1450] (261-335)
  IPR036721 Regulator of K+ conductance, C-terminal domain superfamily [SSF116726] (253-334)
  IPR050721 Trk/Ktr/HKT Potassium Transport [PTHR43833] (25-334)

Radius of gyration: 12.97 Å; Cα contacts (8 Å, |Δi|>4): 72; chains: 1; bounding box: 28×22×35 Å

GO terms:
  GO:0042802 identical protein binding (F, IPI)

Solvent-accessible surface area: 5254 Å² total; per-residue (Å²): 110,94,26,92,142,14,92,109,74,12,79,56,17,20,119,94,0,13,30,13,2,39,147,48,33,64,60,59,131,105,30,0,76,85,9,0,86,15,17,2,36,87,85,52,149,51,83,71,43,20,147,51,116,108,0,110,151,10,16,76,28,0,73,121,104,0,54,42,32,37,52,65,16,66,86,50,101,95,105,149,140,168

Foldseek 3Di:
DDLVVLVVQLVVLLVLQLVCCCVQVVDDSVVSSVVLCCLLCPVCPVPDAHDDPVRVVSSVVSNVSRNVSVVVNVVSVVVVVD

CATH classification: 1.10.287.70

Secondary structure (DSSP, 8-state):
--HHHHHHHHHHHHHHHHHHHHHHH---HHHHHHHHHHHHTT----SS---SHHHHHHHHHHHHHHHHHHHHHHHHHHHHH-